Protein AF-A0A2G6KK73-F1 (afdb_monomer_lite)

pLDDT: mean 78.68, std 13.67, range [43.66, 94.81]

Secondary structure (DSSP, 8-state):
--HHHHHHHHHHHHHHHHHHHHHHHHHHHHHHHHHHHHHHHHH--SHHHHHHHHHHHHHHHHHHHHHHHHHHHHHHHHHHHSTT-HHHHHHHHHHHHHHHHHHHHHHHHHHHHHHHHHHHHH-

Radius of gyration: 19.81 Å; chains: 1; bounding box: 43×15×69 Å

Foldseek 3Di:
DPVVVVVVVVVLVVLLVVLVVLLVVLVVVLVVLVVVLVVQCVPDPDDVVNLVSLVVSLVVLLVSLVVLQVQLVVLVVVCVVPPPRPSSVVSNCVSNVSSVVSVVVSVVSVVVSVVSVVVVVVD

Sequence (123 aa):
MPESNKNSVLHYPKQAGRSLRLAGLLFPVWGVSWMAAWGAIRHFTMDGPIVSILLVRNAFGFVLAVSPIVSGFRGLAELKKHPGYSTGFLRAILGISIGIGFAIAEIVTCFLIVSLMLQLSLL

Structure (mmCIF, N/CA/C/O backbone):
data_AF-A0A2G6KK73-F1
#
_entry.id   AF-A0A2G6KK73-F1
#
loop_
_atom_site.group_PDB
_atom_site.id
_atom_site.type_symbol
_atom_site.label_atom_id
_atom_site.label_alt_id
_atom_site.label_comp_id
_atom_site.label_asym_id
_atom_site.label_entity_id
_atom_site.label_seq_id
_atom_site.pdbx_PDB_ins_code
_atom_site.Cartn_x
_atom_site.Cartn_y
_atom_site.Cartn_z
_atom_site.occupancy
_atom_site.B_iso_or_equiv
_atom_site.auth_seq_id
_atom_site.auth_comp_id
_atom_site.auth_asym_id
_atom_site.auth_atom_id
_atom_site.pdbx_PDB_model_num
ATOM 1 N N . MET A 1 1 ? 17.995 4.184 -40.646 1.00 51.38 1 MET A N 1
ATOM 2 C CA . MET A 1 1 ? 17.592 3.932 -39.241 1.00 51.38 1 MET A CA 1
ATOM 3 C C . MET A 1 1 ? 16.954 2.554 -39.177 1.00 51.38 1 MET A C 1
ATOM 5 O O . MET A 1 1 ? 15.995 2.359 -39.914 1.00 51.38 1 MET A O 1
ATOM 9 N N . PRO A 1 2 ? 17.475 1.606 -38.379 1.00 43.66 2 PRO A N 1
ATOM 10 C CA . PRO A 1 2 ? 16.919 0.257 -38.319 1.00 43.66 2 PRO A CA 1
ATOM 11 C C . PRO A 1 2 ? 15.495 0.315 -37.747 1.00 43.66 2 PRO A C 1
ATOM 13 O O . PRO A 1 2 ? 15.267 0.968 -36.729 1.00 43.66 2 PRO A O 1
ATOM 16 N N . GLU A 1 3 ? 14.534 -0.336 -38.405 1.00 44.62 3 GLU A N 1
ATOM 17 C CA . GLU A 1 3 ? 13.096 -0.289 -38.075 1.00 44.62 3 GLU A CA 1
ATOM 18 C C . GLU A 1 3 ? 12.777 -0.696 -36.626 1.00 44.62 3 GLU A C 1
ATOM 20 O O . GLU A 1 3 ? 11.834 -0.182 -36.022 1.00 44.62 3 GLU A O 1
ATOM 25 N N . SER A 1 4 ? 13.641 -1.522 -36.028 1.00 47.69 4 SER A N 1
ATOM 26 C CA . SER A 1 4 ? 13.647 -1.871 -34.601 1.00 47.69 4 SER A CA 1
ATOM 27 C C . SER A 1 4 ? 13.610 -0.640 -33.674 1.00 47.69 4 SER A C 1
ATOM 29 O O . SER A 1 4 ? 12.856 -0.618 -32.700 1.00 47.69 4 SER A O 1
ATOM 31 N N . ASN A 1 5 ? 14.329 0.436 -34.019 1.00 47.59 5 ASN A N 1
ATOM 32 C CA . ASN A 1 5 ? 14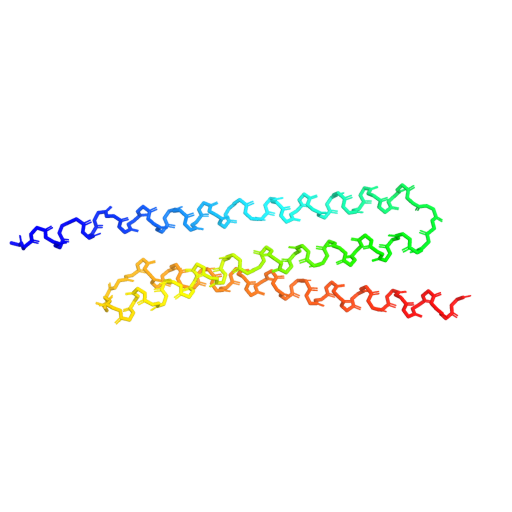.382 1.658 -33.210 1.00 47.59 5 ASN A CA 1
ATOM 33 C C . ASN A 1 5 ? 13.166 2.582 -33.389 1.00 47.59 5 ASN A C 1
ATOM 35 O O . ASN A 1 5 ? 12.907 3.413 -32.526 1.00 47.59 5 ASN A O 1
ATOM 39 N N . LYS A 1 6 ? 12.402 2.468 -34.483 1.00 44.47 6 LYS A N 1
ATOM 40 C CA . LYS A 1 6 ? 11.182 3.278 -34.674 1.00 44.47 6 LYS A CA 1
ATOM 41 C C . LYS A 1 6 ? 10.001 2.714 -33.886 1.00 44.47 6 LYS A C 1
ATOM 43 O O . LYS A 1 6 ? 9.250 3.472 -33.273 1.00 44.47 6 LYS A O 1
ATOM 48 N N . ASN A 1 7 ? 9.861 1.389 -33.864 1.00 48.25 7 ASN A N 1
ATOM 49 C CA . ASN A 1 7 ? 8.776 0.721 -33.142 1.00 48.25 7 ASN A CA 1
ATOM 50 C C . ASN A 1 7 ? 8.941 0.814 -31.627 1.00 48.25 7 ASN A C 1
ATOM 52 O O . ASN A 1 7 ? 7.954 0.970 -30.907 1.00 48.25 7 ASN A O 1
ATOM 56 N N . SER A 1 8 ? 10.186 0.775 -31.156 1.00 48.28 8 SER A N 1
ATOM 57 C CA . SER A 1 8 ? 10.519 0.959 -29.753 1.00 48.28 8 SER A CA 1
ATOM 58 C C . SER A 1 8 ? 10.065 2.363 -29.305 1.00 48.28 8 SER A C 1
ATOM 60 O O . SER A 1 8 ? 9.133 2.476 -28.508 1.00 48.28 8 SER A O 1
ATOM 62 N N . VAL A 1 9 ? 10.557 3.432 -29.941 1.00 47.88 9 VAL A N 1
ATOM 63 C CA . VAL A 1 9 ? 10.223 4.840 -29.629 1.00 47.88 9 VAL A CA 1
ATOM 64 C C . VAL A 1 9 ? 8.709 5.132 -29.582 1.00 47.88 9 VAL A C 1
ATOM 66 O O . VAL A 1 9 ? 8.271 5.913 -28.738 1.00 47.88 9 VAL A O 1
ATOM 69 N N . LEU A 1 10 ? 7.885 4.484 -30.417 1.00 50.75 10 LEU A N 1
ATOM 70 C CA . LEU A 1 10 ? 6.425 4.694 -30.468 1.00 50.75 10 LEU A CA 1
ATOM 71 C C . LEU A 1 10 ? 5.604 3.855 -29.463 1.00 50.75 10 LEU A C 1
ATOM 73 O O . LEU A 1 10 ? 4.491 4.249 -29.100 1.00 50.75 10 LEU A O 1
ATOM 77 N N . HIS A 1 11 ? 6.098 2.705 -28.994 1.00 52.84 11 HIS A N 1
ATOM 78 C CA . HIS A 1 11 ? 5.394 1.883 -27.992 1.00 52.84 11 HIS A CA 1
ATOM 79 C C . HIS A 1 11 ? 5.543 2.407 -26.562 1.00 52.84 11 HIS A C 1
ATOM 81 O O . HIS A 1 11 ? 4.666 2.227 -25.712 1.00 52.84 11 HIS A O 1
ATOM 87 N N . TYR A 1 12 ? 6.634 3.104 -26.308 1.00 55.66 12 TYR A N 1
ATOM 88 C CA . TYR A 1 12 ? 7.039 3.569 -24.996 1.00 55.66 12 TYR A CA 1
ATOM 89 C C . TYR A 1 12 ? 6.208 4.700 -24.358 1.00 55.66 12 TYR A C 1
ATOM 91 O O . TYR A 1 12 ? 5.863 4.571 -23.177 1.00 55.66 12 TYR A O 1
ATOM 99 N N . PRO A 1 13 ? 5.761 5.751 -25.076 1.00 58.75 13 PRO A N 1
ATOM 100 C CA . PRO A 1 13 ? 4.851 6.746 -24.499 1.00 58.75 13 PRO A CA 1
ATOM 101 C C . PRO A 1 13 ? 3.492 6.141 -24.104 1.00 58.75 13 PRO A C 1
ATOM 103 O O . PRO A 1 13 ? 2.886 6.562 -23.116 1.00 58.75 13 PRO A O 1
ATOM 106 N N . LYS A 1 14 ? 3.036 5.083 -24.795 1.00 64.44 14 LYS A N 1
ATOM 107 C CA . LYS A 1 14 ? 1.802 4.361 -24.430 1.00 64.44 14 LYS A CA 1
ATOM 108 C C . LYS A 1 14 ? 1.923 3.648 -23.077 1.00 64.44 14 LYS A C 1
ATOM 110 O O . LYS A 1 14 ? 0.932 3.553 -22.355 1.00 64.44 14 LYS A O 1
ATOM 115 N N . GLN A 1 15 ? 3.111 3.161 -22.709 1.00 63.03 15 GLN A N 1
ATOM 116 C CA . GLN A 1 15 ? 3.333 2.512 -21.412 1.00 63.03 15 GLN A CA 1
ATOM 117 C C . GLN A 1 15 ? 3.425 3.520 -20.260 1.00 63.03 15 GLN A C 1
ATOM 119 O O . GLN A 1 15 ? 2.826 3.285 -19.211 1.00 63.03 15 GLN A O 1
ATOM 124 N N . ALA A 1 16 ? 4.084 4.664 -20.466 1.00 60.62 16 ALA A N 1
ATOM 125 C CA . ALA A 1 16 ? 4.112 5.744 -19.477 1.00 60.62 16 ALA A CA 1
ATOM 126 C C . ALA A 1 16 ? 2.700 6.291 -19.192 1.00 60.62 16 ALA A C 1
ATOM 128 O O . ALA A 1 16 ? 2.304 6.410 -18.032 1.00 60.62 16 ALA A O 1
ATOM 129 N N . GLY A 1 17 ? 1.891 6.509 -20.239 1.00 68.81 17 GLY A N 1
ATOM 130 C CA . GLY A 1 17 ? 0.488 6.914 -20.096 1.00 68.81 17 GLY A CA 1
ATOM 131 C C . GLY A 1 17 ? -0.379 5.883 -19.360 1.00 68.81 17 GLY A C 1
ATOM 132 O O . GLY A 1 17 ? -1.272 6.258 -18.602 1.00 68.81 17 GLY A O 1
ATOM 133 N N . ARG A 1 18 ? -0.094 4.581 -19.513 1.00 72.38 18 ARG A N 1
ATOM 134 C CA . ARG A 1 18 ? -0.764 3.520 -18.738 1.00 72.38 18 ARG A CA 1
ATOM 135 C C . ARG A 1 18 ? -0.406 3.572 -17.256 1.00 72.38 18 ARG A C 1
ATOM 137 O O . ARG A 1 18 ? -1.313 3.458 -16.442 1.00 72.38 18 ARG A O 1
ATOM 144 N N . SER A 1 19 ? 0.863 3.770 -16.899 1.00 65.88 19 SER A N 1
ATOM 145 C CA . SER A 1 19 ? 1.271 3.904 -15.492 1.00 65.88 19 SER A CA 1
ATOM 146 C C . SER A 1 19 ? 0.672 5.148 -14.830 1.00 65.88 19 SER A C 1
ATOM 148 O O . SER A 1 19 ? 0.222 5.062 -13.691 1.00 65.88 19 SER A O 1
ATOM 150 N N . LEU A 1 20 ? 0.582 6.268 -15.555 1.00 69.75 20 LEU A N 1
ATOM 151 C CA . LEU A 1 20 ? -0.084 7.487 -15.080 1.00 69.75 20 LEU A CA 1
ATOM 152 C C . LEU A 1 20 ? -1.598 7.300 -14.905 1.00 69.75 20 LEU A C 1
ATOM 154 O O . LEU A 1 20 ? -2.145 7.693 -13.879 1.00 69.75 20 LEU A O 1
ATOM 158 N N . ARG A 1 21 ? -2.276 6.635 -15.851 1.00 79.94 21 ARG A N 1
ATOM 159 C CA . ARG A 1 21 ? -3.691 6.252 -15.680 1.00 79.94 21 ARG A CA 1
ATOM 160 C C . ARG A 1 21 ? -3.895 5.325 -14.490 1.00 79.94 21 ARG A C 1
ATOM 162 O O . ARG A 1 21 ? -4.858 5.500 -13.758 1.00 79.94 21 ARG A O 1
ATOM 169 N N . LEU A 1 22 ? -3.001 4.356 -14.299 1.00 74.25 22 LEU A N 1
ATOM 170 C CA . LEU A 1 22 ? -3.074 3.432 -13.173 1.00 74.25 22 LEU A CA 1
ATOM 171 C C . LEU A 1 22 ? -2.959 4.193 -11.847 1.00 74.25 22 LEU A C 1
ATOM 173 O O . LEU A 1 22 ? -3.800 4.015 -10.978 1.00 74.25 22 LEU A O 1
ATOM 177 N N . ALA A 1 23 ? -1.983 5.096 -11.727 1.00 69.44 23 ALA A N 1
ATOM 178 C CA . ALA A 1 23 ? -1.840 5.969 -10.563 1.00 69.44 23 ALA A CA 1
ATOM 179 C C . ALA A 1 23 ? -3.098 6.820 -10.313 1.00 69.44 23 ALA A C 1
ATOM 181 O O . ALA A 1 23 ? -3.584 6.882 -9.186 1.00 69.44 23 ALA A O 1
ATOM 182 N N . GLY A 1 24 ? -3.668 7.404 -11.373 1.00 77.56 24 GLY A N 1
ATOM 183 C CA . GLY A 1 24 ? -4.912 8.173 -11.298 1.00 77.56 24 GLY A CA 1
ATOM 184 C C . GLY A 1 24 ? -6.140 7.351 -10.893 1.00 77.56 24 GLY A C 1
ATOM 185 O O . GLY A 1 24 ? -7.065 7.911 -10.320 1.00 77.56 24 GLY A O 1
ATOM 186 N N . LEU A 1 25 ? -6.155 6.038 -11.144 1.00 84.94 25 LEU A N 1
ATOM 187 C CA . LEU A 1 25 ? -7.223 5.130 -10.705 1.00 84.94 25 LEU A CA 1
ATOM 188 C C . LEU A 1 25 ? -7.015 4.616 -9.276 1.00 84.94 25 LEU A C 1
ATOM 190 O O . LEU A 1 25 ? -7.986 4.417 -8.550 1.00 84.94 25 LEU A O 1
ATOM 194 N N . LEU A 1 26 ? -5.765 4.416 -8.854 1.00 84.62 26 LEU A N 1
ATOM 195 C CA . LEU A 1 26 ? -5.443 3.892 -7.525 1.00 84.62 26 LEU A CA 1
ATOM 196 C C . LEU A 1 26 ? -5.850 4.856 -6.406 1.00 84.62 26 LEU A C 1
ATOM 198 O O . LEU A 1 26 ? -6.328 4.406 -5.369 1.00 84.62 26 LEU A O 1
ATOM 202 N N . PHE A 1 27 ? -5.713 6.168 -6.618 1.00 84.00 27 PHE A N 1
ATOM 203 C CA . PHE A 1 27 ? -6.057 7.163 -5.600 1.00 84.00 27 PHE A CA 1
ATOM 204 C C . PHE A 1 27 ? -7.568 7.210 -5.271 1.00 84.00 27 PHE A C 1
ATOM 206 O O . PHE A 1 27 ? -7.914 7.104 -4.093 1.00 84.00 27 PHE A O 1
ATOM 213 N N . PRO A 1 28 ? -8.493 7.260 -6.254 1.00 88.19 28 PRO A N 1
ATOM 214 C CA . PRO A 1 28 ? -9.925 7.101 -6.000 1.00 88.19 28 PRO A CA 1
ATOM 215 C C . PRO A 1 28 ? -10.285 5.774 -5.330 1.00 88.19 28 PRO A C 1
ATOM 217 O O . PRO A 1 28 ? -11.086 5.767 -4.402 1.00 88.19 28 PRO A O 1
ATOM 220 N N . VAL A 1 29 ? -9.688 4.654 -5.761 1.00 90.12 29 VAL A N 1
ATOM 221 C CA . VAL A 1 29 ? -9.962 3.332 -5.166 1.00 90.12 29 VAL A CA 1
ATOM 222 C C . VAL A 1 29 ? -9.542 3.302 -3.694 1.00 90.12 29 VAL A C 1
ATOM 224 O O . VAL A 1 29 ? -10.301 2.846 -2.838 1.00 90.12 29 VAL A O 1
ATOM 227 N N . TRP A 1 30 ? -8.366 3.850 -3.384 1.00 89.44 30 TRP A N 1
ATOM 228 C CA . TRP A 1 30 ? -7.894 4.026 -2.014 1.00 89.44 30 TRP A CA 1
ATOM 229 C C . TRP A 1 30 ? -8.850 4.901 -1.187 1.00 89.44 30 TRP A C 1
ATOM 231 O O . TRP A 1 30 ? -9.239 4.503 -0.089 1.00 89.44 30 TRP A O 1
ATOM 241 N N . GLY A 1 31 ? -9.306 6.036 -1.727 1.00 87.88 31 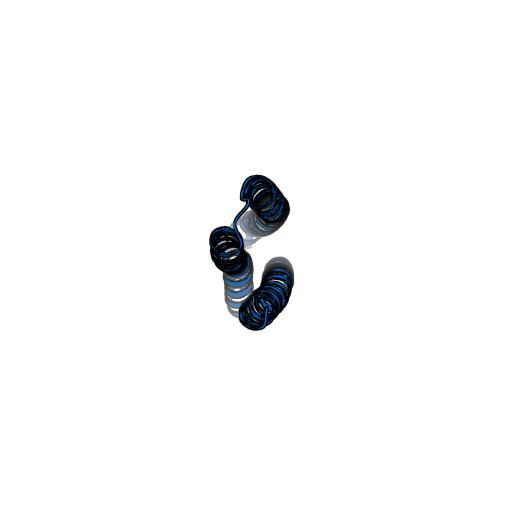GLY A N 1
ATOM 242 C CA . GLY A 1 31 ? -10.265 6.921 -1.056 1.00 87.88 31 GLY A CA 1
ATOM 243 C C . GLY A 1 31 ? -11.629 6.268 -0.800 1.00 87.88 31 GLY A C 1
ATOM 244 O O . GLY A 1 31 ? -12.153 6.345 0.311 1.00 87.88 31 GLY A O 1
ATOM 245 N N . VAL A 1 32 ? -12.185 5.553 -1.782 1.00 92.00 32 VAL A N 1
ATOM 246 C CA . VAL A 1 32 ? -13.462 4.833 -1.626 1.00 92.00 32 VAL A CA 1
ATOM 247 C C . VAL A 1 32 ? -13.347 3.738 -0.565 1.00 92.00 32 VAL A C 1
ATOM 249 O O . VAL A 1 32 ? -14.272 3.569 0.227 1.00 92.00 32 VAL A O 1
ATOM 252 N N . SER A 1 33 ? -12.205 3.044 -0.479 1.00 91.19 33 SER A N 1
ATOM 253 C CA . SER A 1 33 ? -11.971 2.056 0.586 1.00 91.19 33 SER A CA 1
ATOM 254 C C . SER A 1 33 ? -12.067 2.668 1.990 1.00 91.19 33 SER A C 1
ATOM 256 O O . SER A 1 33 ? -12.615 2.045 2.898 1.00 91.19 33 SER A O 1
ATOM 258 N N . TRP A 1 34 ? -11.598 3.909 2.160 1.00 89.06 34 TRP A N 1
ATOM 259 C CA . TRP A 1 34 ? -11.698 4.646 3.419 1.00 89.06 34 TRP A CA 1
ATOM 260 C C . TRP A 1 34 ? -13.134 5.053 3.725 1.00 89.06 34 TRP A C 1
ATOM 262 O O . TRP A 1 34 ? -13.591 4.879 4.852 1.00 89.06 34 TRP A O 1
ATOM 272 N N . MET A 1 35 ? -13.865 5.548 2.724 1.00 88.88 35 MET A N 1
ATOM 273 C CA . MET A 1 35 ? -15.281 5.889 2.882 1.00 88.88 35 MET A CA 1
ATOM 274 C C . MET A 1 35 ? -16.117 4.662 3.262 1.00 88.88 35 MET A C 1
ATOM 276 O O . MET A 1 35 ? -16.965 4.755 4.145 1.00 88.88 35 MET A O 1
ATOM 280 N N . ALA A 1 36 ? -15.850 3.510 2.641 1.00 86.94 36 ALA A N 1
ATOM 281 C CA . ALA A 1 36 ? -16.515 2.252 2.960 1.00 86.94 36 ALA A CA 1
ATOM 282 C C . ALA A 1 36 ? -16.190 1.778 4.385 1.00 86.94 36 ALA A C 1
ATOM 284 O O . ALA A 1 36 ? -17.104 1.419 5.125 1.00 86.94 36 ALA A O 1
ATOM 285 N N . ALA A 1 37 ? -14.918 1.834 4.798 1.00 87.00 37 ALA A N 1
ATOM 286 C CA . ALA A 1 37 ? -14.519 1.495 6.163 1.00 87.00 37 ALA A CA 1
ATOM 287 C C . ALA A 1 37 ? -15.176 2.424 7.193 1.00 87.00 37 ALA A C 1
ATOM 289 O O . ALA A 1 37 ? -15.719 1.950 8.184 1.00 87.00 37 ALA A O 1
ATOM 290 N N . TRP A 1 38 ? -15.204 3.732 6.934 1.00 85.56 38 TRP A N 1
ATOM 291 C CA . TRP A 1 38 ? -15.864 4.702 7.807 1.00 85.56 38 TRP A CA 1
ATOM 292 C C . TRP A 1 38 ? -17.378 4.484 7.895 1.00 85.56 38 TRP A C 1
ATOM 294 O O . TRP A 1 38 ? -17.948 4.511 8.986 1.00 85.56 38 TRP A O 1
ATOM 304 N N . GLY A 1 39 ? -18.031 4.232 6.757 1.00 85.00 39 GLY A N 1
ATOM 305 C CA . GLY A 1 39 ? -19.450 3.887 6.706 1.00 85.00 39 GLY A CA 1
ATOM 306 C C . GLY A 1 39 ? -19.751 2.627 7.513 1.00 85.00 39 GLY A C 1
ATOM 307 O O . GLY A 1 39 ? -20.673 2.630 8.321 1.00 85.00 39 GLY A O 1
ATOM 308 N N . ALA A 1 40 ? -18.926 1.587 7.363 1.00 83.88 40 ALA A N 1
ATOM 309 C CA . ALA A 1 40 ? -19.052 0.358 8.133 1.00 83.88 40 ALA A CA 1
ATOM 310 C C . ALA A 1 40 ? -18.909 0.628 9.638 1.00 83.88 40 ALA A C 1
ATOM 312 O O . ALA A 1 40 ? -19.801 0.269 10.397 1.00 83.88 40 ALA A O 1
ATOM 313 N N . ILE A 1 41 ? -17.861 1.342 10.062 1.00 84.75 41 ILE A N 1
ATOM 314 C CA . ILE A 1 41 ? -17.622 1.690 11.473 1.00 84.75 41 ILE A CA 1
ATOM 315 C C . ILE A 1 41 ? -18.818 2.423 12.084 1.00 84.75 41 ILE A C 1
ATOM 317 O O . ILE A 1 41 ? -19.234 2.079 13.183 1.00 84.75 41 ILE A O 1
ATOM 321 N N . ARG A 1 42 ? -19.425 3.377 11.366 1.00 82.38 42 ARG A N 1
ATOM 322 C CA . ARG A 1 42 ? -20.618 4.094 11.854 1.00 82.38 42 ARG A CA 1
ATOM 323 C C . ARG A 1 42 ? -21.832 3.198 12.099 1.00 82.38 42 ARG A C 1
ATOM 325 O O . ARG A 1 42 ? -22.703 3.583 12.872 1.00 82.38 42 ARG A O 1
ATOM 332 N N . HIS A 1 43 ? -21.918 2.053 11.429 1.00 81.69 43 HIS A N 1
ATOM 333 C CA . HIS A 1 43 ? -23.015 1.104 11.600 1.00 81.69 43 HIS A CA 1
ATOM 334 C C . HIS A 1 43 ? -22.763 0.071 12.703 1.00 81.69 43 HIS A C 1
ATOM 336 O O . HIS A 1 43 ? -23.714 -0.581 13.133 1.00 81.69 43 HIS A O 1
ATOM 342 N N . PHE A 1 44 ? -21.527 -0.080 13.184 1.00 73.62 44 PHE A N 1
ATOM 343 C CA . PHE A 1 44 ? -21.212 -1.004 14.271 1.00 73.62 44 PHE A CA 1
ATOM 344 C C . PHE A 1 44 ? -21.226 -0.283 15.623 1.00 73.62 44 PHE A C 1
ATOM 346 O O . PHE A 1 44 ? -20.563 0.729 15.813 1.00 73.62 44 PHE A O 1
ATOM 353 N N . THR A 1 45 ? -21.979 -0.832 16.578 1.00 60.91 45 THR A N 1
ATOM 354 C CA . THR A 1 45 ? -22.074 -0.341 17.967 1.00 60.91 45 THR A CA 1
ATOM 355 C C . THR A 1 45 ? -21.103 -1.034 18.926 1.00 60.91 45 THR A C 1
ATOM 357 O O . THR A 1 45 ? -21.109 -0.736 20.115 1.00 60.91 45 THR A O 1
ATOM 360 N N . MET A 1 46 ? -20.294 -1.976 18.432 1.00 63.34 46 MET A N 1
ATOM 361 C CA . MET A 1 46 ? -19.332 -2.752 19.219 1.00 63.34 46 MET A CA 1
ATOM 362 C C . MET A 1 46 ? -17.908 -2.507 18.712 1.00 63.34 46 MET A C 1
ATOM 364 O O . MET A 1 46 ? -17.688 -2.439 17.501 1.00 63.34 46 MET A O 1
ATOM 368 N N . ASP A 1 47 ? -16.938 -2.460 19.625 1.00 63.59 47 ASP A N 1
ATOM 369 C CA . ASP A 1 47 ? -15.543 -2.116 19.313 1.00 63.59 47 ASP A CA 1
ATOM 370 C C . ASP A 1 47 ? -14.767 -3.227 18.576 1.00 63.59 47 ASP A C 1
ATOM 372 O O . ASP A 1 47 ? -13.911 -2.953 17.732 1.00 63.59 47 ASP A O 1
ATOM 376 N N . GLY A 1 48 ? -15.092 -4.502 18.820 1.00 66.56 48 GLY A N 1
ATOM 377 C CA . GLY A 1 48 ? -14.438 -5.649 18.162 1.00 66.56 48 GLY A CA 1
ATOM 378 C C . GLY A 1 48 ? -14.541 -5.648 16.620 1.00 66.56 48 GLY A C 1
ATOM 379 O O . GLY A 1 48 ? -13.527 -5.815 15.930 1.00 66.56 48 GLY A O 1
ATOM 380 N N . PRO A 1 49 ? -15.737 -5.421 16.043 1.00 77.81 49 PRO A N 1
ATOM 381 C CA . PRO A 1 49 ? -15.916 -5.238 14.602 1.00 77.81 49 PRO A CA 1
ATOM 382 C C . PRO A 1 49 ? -15.105 -4.076 14.012 1.00 77.81 49 PRO A C 1
ATOM 384 O O . PRO A 1 49 ? -14.583 -4.207 12.904 1.00 77.81 49 PRO A O 1
ATOM 387 N N . ILE A 1 50 ? -14.946 -2.966 14.746 1.00 83.56 50 ILE A N 1
ATOM 388 C CA . ILE A 1 50 ? -14.247 -1.757 14.274 1.00 83.56 50 ILE A CA 1
ATOM 389 C C . ILE A 1 50 ? -12.777 -2.061 13.977 1.00 83.56 50 ILE A C 1
ATOM 391 O O . ILE A 1 50 ? -12.288 -1.758 12.886 1.00 83.56 50 ILE A O 1
ATOM 395 N N . VAL A 1 51 ? -12.082 -2.722 14.907 1.00 85.62 51 VAL A N 1
ATOM 396 C CA . VAL A 1 51 ? -10.668 -3.095 14.737 1.00 85.62 51 VAL A CA 1
ATOM 397 C C . VAL A 1 51 ? -10.491 -4.023 13.535 1.00 85.62 51 VAL A C 1
ATOM 399 O O . VAL A 1 51 ? -9.594 -3.823 12.716 1.00 85.62 51 VAL A O 1
ATOM 402 N N . SER A 1 52 ? -11.381 -5.006 13.385 1.00 87.12 52 SER A N 1
ATOM 403 C CA . SER A 1 52 ? -11.321 -5.983 12.294 1.00 87.12 52 SER A CA 1
ATOM 404 C C . SER A 1 52 ? -11.491 -5.321 10.921 1.00 87.12 52 SER A C 1
ATOM 406 O O . SER A 1 52 ? -10.737 -5.611 9.992 1.00 87.12 52 SER A O 1
ATOM 408 N N . ILE A 1 53 ? -12.431 -4.378 10.797 1.00 89.50 53 ILE A N 1
ATOM 409 C CA . ILE A 1 53 ? -12.661 -3.600 9.568 1.00 89.50 53 ILE A CA 1
ATOM 410 C C . ILE A 1 53 ? -11.429 -2.768 9.214 1.00 89.50 53 ILE A C 1
ATOM 412 O O . ILE A 1 53 ? -10.994 -2.760 8.060 1.00 89.50 53 ILE A O 1
ATOM 416 N N . LEU A 1 54 ? -10.842 -2.094 10.206 1.00 90.06 54 LEU A N 1
ATOM 417 C CA . LEU A 1 54 ? -9.651 -1.280 9.999 1.00 90.06 54 LEU A CA 1
ATOM 418 C C . LEU A 1 54 ? -8.440 -2.132 9.591 1.00 90.06 54 LEU A C 1
ATOM 420 O O . LEU A 1 54 ? -7.712 -1.734 8.682 1.00 90.06 54 LEU A O 1
ATOM 424 N N . LEU A 1 55 ? -8.251 -3.319 10.183 1.00 90.44 55 LEU A N 1
ATOM 425 C CA . LEU A 1 55 ? -7.179 -4.252 9.810 1.00 90.44 55 LEU A CA 1
ATOM 426 C C . LEU A 1 55 ? -7.321 -4.755 8.369 1.00 90.44 55 LEU A C 1
ATOM 428 O O . LEU A 1 55 ? -6.352 -4.724 7.610 1.00 90.44 55 LEU A O 1
ATOM 432 N N . VAL A 1 56 ? -8.526 -5.173 7.967 1.00 91.75 56 VAL A N 1
ATOM 433 C CA . VAL A 1 56 ? -8.798 -5.618 6.590 1.00 91.75 56 VAL A CA 1
ATOM 434 C C . VAL A 1 56 ? -8.551 -4.482 5.597 1.00 91.75 56 VAL A C 1
ATOM 436 O O . VAL A 1 56 ? -7.919 -4.686 4.558 1.00 91.75 56 VAL A O 1
ATOM 439 N N . ARG A 1 57 ? -8.994 -3.264 5.925 1.00 92.94 57 ARG A N 1
ATOM 440 C CA . ARG A 1 57 ? -8.786 -2.091 5.073 1.00 92.94 57 ARG A CA 1
ATOM 441 C C . ARG A 1 57 ? -7.307 -1.711 4.966 1.00 92.94 57 ARG A C 1
ATOM 443 O O . ARG A 1 57 ? -6.848 -1.389 3.874 1.00 92.94 57 ARG A O 1
ATOM 450 N N . ASN A 1 58 ? -6.558 -1.791 6.062 1.00 91.88 58 ASN A N 1
ATOM 451 C CA . ASN A 1 58 ? -5.115 -1.551 6.080 1.00 91.88 58 ASN A CA 1
ATOM 452 C C . ASN A 1 58 ? -4.363 -2.575 5.206 1.00 91.88 58 ASN A C 1
ATOM 454 O O . ASN A 1 58 ? -3.548 -2.210 4.359 1.00 91.88 58 ASN A O 1
ATOM 458 N N . ALA A 1 59 ? -4.706 -3.864 5.323 1.00 92.81 59 ALA A N 1
ATOM 459 C CA . ALA A 1 59 ? -4.155 -4.914 4.465 1.00 92.81 59 ALA A CA 1
ATOM 460 C C . ALA A 1 59 ? -4.447 -4.652 2.975 1.00 92.81 59 ALA A C 1
ATOM 462 O O . ALA A 1 59 ? -3.557 -4.775 2.132 1.00 92.81 59 ALA A O 1
ATOM 463 N N . PHE A 1 60 ? -5.669 -4.223 2.646 1.00 92.56 60 PHE A N 1
ATOM 464 C CA . PHE A 1 60 ? -6.026 -3.814 1.287 1.00 92.56 60 PHE A CA 1
ATOM 465 C C . PHE A 1 60 ? -5.195 -2.618 0.797 1.00 92.56 60 PHE A C 1
ATOM 467 O O . PHE A 1 60 ? -4.713 -2.625 -0.337 1.00 92.56 60 PHE A O 1
ATOM 474 N N . GLY A 1 61 ? -4.964 -1.618 1.650 1.00 89.56 61 GLY A N 1
ATOM 475 C CA . GLY A 1 61 ? -4.099 -0.481 1.343 1.00 89.56 61 GLY A CA 1
ATOM 476 C C . GLY A 1 61 ? -2.667 -0.900 0.988 1.00 89.56 61 GLY A C 1
ATOM 477 O O . GLY A 1 61 ? -2.113 -0.417 -0.003 1.00 89.56 61 GLY A O 1
ATOM 478 N N . PHE A 1 62 ? -2.086 -1.860 1.717 1.00 91.19 62 PHE A N 1
ATOM 479 C CA . PHE A 1 62 ? -0.769 -2.413 1.377 1.00 91.19 62 PHE A CA 1
ATOM 480 C C . PHE A 1 62 ? -0.768 -3.115 0.018 1.00 91.19 62 PHE A C 1
ATOM 482 O O . PHE A 1 62 ? 0.159 -2.927 -0.771 1.00 91.19 62 PHE A O 1
ATOM 489 N N . VAL A 1 63 ? -1.818 -3.875 -0.305 1.00 91.38 63 VAL A N 1
ATOM 490 C CA . VAL A 1 63 ? -1.958 -4.507 -1.628 1.00 91.38 63 VAL A CA 1
ATOM 491 C C . VAL A 1 63 ? -2.018 -3.452 -2.739 1.00 91.38 63 VAL A C 1
ATOM 493 O O . VAL A 1 63 ? -1.362 -3.609 -3.773 1.00 91.38 63 VAL A O 1
ATOM 496 N N . LEU A 1 64 ? -2.732 -2.342 -2.521 1.00 89.25 64 LEU A N 1
ATOM 497 C CA . LEU A 1 64 ? -2.753 -1.221 -3.465 1.00 89.25 64 LEU A CA 1
ATOM 498 C C . LEU A 1 64 ? -1.371 -0.580 -3.642 1.00 89.25 64 LEU A C 1
ATOM 500 O O . LEU A 1 64 ? -1.026 -0.213 -4.766 1.00 89.25 64 LEU A O 1
ATOM 504 N N . ALA A 1 65 ? -0.568 -0.490 -2.579 1.00 88.69 65 ALA A N 1
ATOM 505 C CA . ALA A 1 65 ? 0.788 0.054 -2.625 1.00 88.69 65 ALA A CA 1
ATOM 506 C C . ALA A 1 65 ? 1.758 -0.808 -3.458 1.00 88.69 65 ALA A C 1
ATOM 508 O O . ALA A 1 65 ? 2.649 -0.272 -4.117 1.00 88.69 65 ALA A O 1
ATOM 509 N N . VAL A 1 66 ? 1.572 -2.134 -3.501 1.00 89.56 66 VAL A N 1
ATOM 510 C CA . VAL A 1 6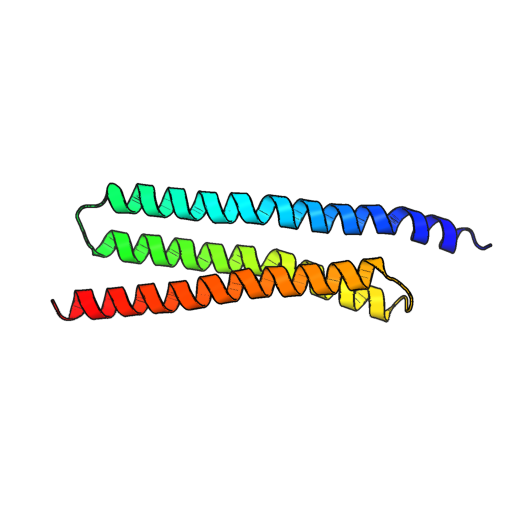6 ? 2.446 -3.052 -4.261 1.00 89.56 66 VAL A CA 1
ATOM 511 C C . VAL A 1 66 ? 2.380 -2.795 -5.771 1.00 89.56 66 VAL A C 1
ATOM 513 O O . VAL A 1 66 ? 3.404 -2.835 -6.455 1.00 89.56 66 VAL A O 1
ATOM 516 N N . SER A 1 67 ? 1.196 -2.498 -6.312 1.00 85.62 67 SER A N 1
ATOM 517 C CA . SER A 1 67 ? 0.987 -2.293 -7.755 1.00 85.62 67 SER A CA 1
ATOM 518 C C . SER A 1 67 ? 1.896 -1.209 -8.386 1.00 85.62 67 SER A C 1
ATOM 520 O O . SER A 1 67 ? 2.632 -1.515 -9.338 1.00 85.62 67 SER A O 1
ATOM 522 N N . PRO A 1 68 ? 1.933 0.039 -7.875 1.00 85.19 68 PRO A N 1
ATOM 523 C CA . PRO A 1 68 ? 2.816 1.083 -8.391 1.00 85.19 68 PRO A CA 1
ATOM 524 C C . PRO A 1 68 ? 4.302 0.789 -8.116 1.00 85.19 68 PRO A C 1
ATOM 526 O O . PRO A 1 68 ? 5.123 1.067 -8.993 1.00 85.19 68 PRO A O 1
ATOM 529 N N . ILE A 1 69 ? 4.651 0.126 -7.001 1.00 86.31 69 ILE A N 1
ATOM 530 C CA . ILE A 1 69 ? 6.030 -0.315 -6.709 1.00 86.31 69 ILE A CA 1
ATOM 531 C C . ILE A 1 69 ? 6.526 -1.288 -7.785 1.00 86.31 69 ILE A C 1
ATOM 533 O O . ILE A 1 69 ? 7.588 -1.083 -8.375 1.00 86.31 69 ILE A O 1
ATOM 537 N N . VAL A 1 70 ? 5.737 -2.316 -8.111 1.00 86.38 70 VAL A N 1
ATOM 538 C CA . VAL A 1 70 ? 6.073 -3.291 -9.162 1.00 86.38 70 VAL A CA 1
ATOM 539 C C . VAL A 1 70 ? 6.186 -2.606 -10.524 1.00 86.38 70 VAL A C 1
ATOM 541 O O . VAL A 1 70 ? 7.107 -2.897 -11.291 1.00 86.38 70 VAL A O 1
ATOM 544 N N . SER A 1 71 ? 5.287 -1.666 -10.838 1.00 82.31 71 SER A N 1
ATOM 545 C CA . SER A 1 71 ? 5.396 -0.866 -12.064 1.00 82.31 71 SER A CA 1
ATOM 546 C C . SER A 1 71 ? 6.686 -0.037 -12.096 1.00 82.31 71 SER A C 1
ATOM 548 O O . SER A 1 71 ? 7.296 0.089 -13.159 1.00 82.31 71 SER A O 1
ATOM 550 N N . GLY A 1 72 ? 7.112 0.508 -10.957 1.00 83.88 72 GLY A N 1
ATOM 551 C CA . GLY A 1 72 ? 8.341 1.281 -10.835 1.00 83.88 72 GLY A CA 1
ATOM 552 C C . GLY A 1 72 ? 9.603 0.429 -11.014 1.00 83.88 72 GLY A C 1
ATOM 553 O O . GLY A 1 72 ? 10.483 0.788 -11.797 1.00 83.88 72 GLY A O 1
ATOM 554 N N . PHE A 1 73 ? 9.651 -0.761 -10.404 1.00 85.31 73 PHE A N 1
ATOM 555 C CA . PHE A 1 73 ? 10.743 -1.721 -10.616 1.00 85.31 73 PHE A CA 1
ATOM 556 C C . PHE A 1 73 ? 10.844 -2.198 -12.068 1.00 85.31 73 PHE A C 1
ATOM 558 O O . PHE A 1 73 ? 11.948 -2.346 -12.592 1.00 85.31 73 PHE A O 1
ATOM 565 N N . ARG A 1 74 ? 9.710 -2.382 -12.758 1.00 82.00 74 ARG A N 1
ATOM 566 C CA . ARG A 1 74 ? 9.715 -2.662 -14.204 1.00 82.00 74 ARG A CA 1
ATOM 567 C C . ARG A 1 74 ? 10.328 -1.503 -14.999 1.00 82.00 74 ARG A C 1
ATOM 569 O O . ARG A 1 74 ? 11.126 -1.757 -15.895 1.00 82.00 74 ARG A O 1
ATOM 576 N N . GLY A 1 75 ? 10.036 -0.254 -14.624 1.00 77.75 75 GLY A N 1
ATOM 577 C CA . GLY A 1 75 ? 10.669 0.936 -15.208 1.00 77.75 75 GLY A CA 1
ATOM 578 C C . GLY A 1 75 ? 12.191 0.981 -15.006 1.00 77.75 75 GLY A C 1
ATOM 579 O O . GLY A 1 75 ? 12.925 1.260 -15.952 1.00 77.75 75 GLY A O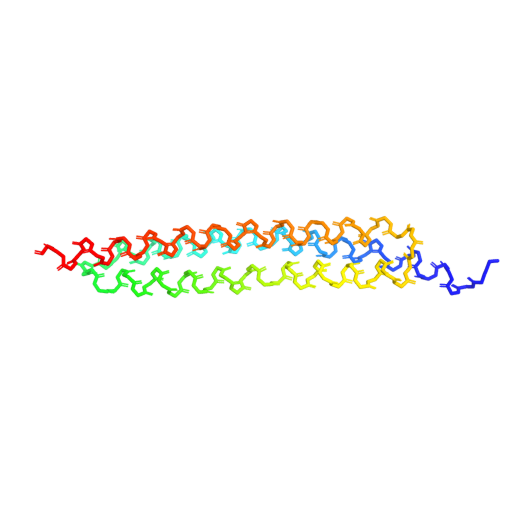 1
ATOM 580 N N . LEU A 1 76 ? 12.683 0.625 -13.812 1.00 81.31 76 LEU A N 1
ATOM 581 C CA . LEU A 1 76 ? 14.125 0.503 -13.529 1.00 81.31 76 LEU A CA 1
ATOM 582 C C . LEU A 1 76 ? 14.795 -0.594 -14.367 1.00 81.31 76 LEU A C 1
ATOM 584 O O . LEU A 1 76 ? 15.890 -0.402 -14.896 1.00 81.31 76 LEU A O 1
ATOM 588 N N . ALA A 1 77 ? 14.140 -1.748 -14.505 1.00 81.56 77 ALA A N 1
ATOM 589 C CA . ALA A 1 77 ? 14.656 -2.848 -15.315 1.00 81.56 77 ALA A CA 1
ATOM 590 C C . ALA A 1 77 ? 14.736 -2.477 -16.808 1.00 81.56 77 ALA A C 1
ATOM 592 O O . ALA A 1 77 ? 15.690 -2.858 -17.485 1.00 81.56 77 ALA A O 1
ATOM 593 N N . GLU A 1 78 ? 13.763 -1.715 -17.315 1.00 75.06 78 GLU A N 1
ATOM 594 C CA . GLU A 1 78 ? 13.756 -1.182 -18.684 1.00 75.06 78 GLU A CA 1
ATOM 595 C C . GLU A 1 78 ? 14.877 -0.150 -18.897 1.00 75.06 78 GLU A C 1
ATOM 597 O O . GLU A 1 78 ? 15.596 -0.230 -19.892 1.00 75.06 78 GLU A O 1
ATOM 602 N N . LEU A 1 79 ? 15.101 0.753 -17.936 1.00 74.56 79 LEU A N 1
ATOM 603 C CA . LEU A 1 79 ? 16.214 1.711 -17.959 1.00 74.56 79 LEU A CA 1
ATOM 604 C C . LEU A 1 79 ? 17.585 1.041 -18.038 1.00 74.56 79 LEU A C 1
ATOM 606 O O . LEU A 1 79 ? 18.451 1.492 -18.784 1.00 74.56 79 LEU A O 1
ATOM 610 N N . LYS A 1 80 ? 17.781 -0.047 -17.284 1.00 78.62 80 LYS A N 1
ATOM 611 C CA . LYS A 1 80 ? 19.040 -0.803 -17.298 1.00 78.62 80 LYS A CA 1
ATOM 612 C C . LYS A 1 80 ? 19.328 -1.413 -18.675 1.00 78.62 80 LYS A C 1
ATOM 614 O O . LYS A 1 80 ? 20.489 -1.557 -19.042 1.00 78.62 80 LYS A O 1
ATOM 619 N N . LYS A 1 81 ? 18.284 -1.776 -19.429 1.00 77.38 81 LYS A N 1
ATOM 620 C CA . LYS A 1 81 ? 18.399 -2.339 -20.785 1.00 77.38 81 LYS A CA 1
ATOM 621 C C . LYS A 1 81 ? 18.558 -1.264 -21.864 1.00 77.38 81 LYS A C 1
ATOM 623 O O . LYS A 1 81 ? 19.204 -1.523 -22.874 1.00 77.38 81 LYS A O 1
ATOM 628 N N . HIS A 1 82 ? 17.991 -0.077 -21.651 1.00 71.38 82 HIS A N 1
ATOM 629 C CA . HIS A 1 82 ? 18.006 1.028 -22.611 1.00 71.38 82 HIS A CA 1
ATOM 630 C C . HIS A 1 82 ? 18.405 2.351 -21.924 1.00 71.38 82 HIS A C 1
ATOM 632 O O . HIS A 1 82 ? 17.534 3.150 -21.560 1.00 71.38 82 HIS A O 1
ATOM 638 N N . PRO A 1 83 ? 19.715 2.607 -21.728 1.00 59.69 83 PRO A N 1
ATOM 639 C CA . PRO A 1 83 ? 20.195 3.857 -21.139 1.00 59.69 83 PRO A CA 1
ATOM 640 C C . PRO A 1 83 ? 19.854 5.049 -22.053 1.00 59.69 83 PRO A C 1
ATOM 642 O O . PRO A 1 83 ? 20.119 5.015 -23.250 1.00 59.69 83 PRO A O 1
ATOM 645 N N . GLY A 1 84 ? 19.223 6.089 -21.495 1.00 59.66 84 GLY A N 1
ATOM 646 C CA . GLY A 1 84 ? 18.673 7.241 -22.239 1.00 59.66 84 GLY A CA 1
ATOM 647 C C . GLY A 1 84 ? 17.138 7.286 -22.307 1.00 59.66 84 GLY A C 1
ATOM 648 O O . GLY A 1 84 ? 16.556 8.226 -22.846 1.00 59.66 84 GLY A O 1
ATOM 649 N N . TYR A 1 85 ? 16.463 6.292 -21.729 1.00 66.38 85 TYR A N 1
ATOM 650 C CA . TYR A 1 85 ? 15.010 6.160 -21.741 1.00 66.38 85 TYR A CA 1
ATOM 651 C C . TYR A 1 85 ? 14.316 7.031 -20.672 1.00 66.38 85 TYR A C 1
ATOM 653 O O . TYR A 1 85 ? 13.955 6.567 -19.589 1.00 66.38 85 TYR A O 1
ATOM 661 N N . SER A 1 86 ? 14.103 8.314 -20.980 1.00 64.38 86 SER A N 1
ATOM 662 C CA . SER A 1 86 ? 13.500 9.304 -20.065 1.00 64.38 86 SER A CA 1
ATOM 663 C C . SER A 1 86 ? 12.126 8.892 -19.506 1.00 64.38 86 SER A C 1
ATOM 665 O O . SER A 1 86 ? 11.820 9.159 -18.343 1.00 64.38 86 SER A O 1
ATOM 667 N N . THR A 1 87 ? 11.308 8.173 -20.279 1.00 65.06 87 THR A N 1
ATOM 668 C CA . THR A 1 87 ? 9.987 7.690 -19.841 1.00 65.06 87 THR A CA 1
ATOM 669 C C . THR A 1 87 ? 10.058 6.508 -18.874 1.00 65.06 87 THR A C 1
ATOM 671 O O . THR A 1 87 ? 9.196 6.393 -18.003 1.00 65.06 87 THR A O 1
ATOM 674 N N . GLY A 1 88 ? 11.078 5.648 -18.966 1.00 64.00 88 GLY A N 1
ATOM 675 C CA . GLY A 1 88 ? 11.308 4.577 -17.985 1.00 64.00 88 GLY A CA 1
ATOM 676 C C . GLY A 1 88 ? 11.791 5.118 -16.648 1.00 64.00 88 GLY A C 1
ATOM 677 O O . GLY A 1 88 ? 11.372 4.622 -15.606 1.00 64.00 88 GLY A O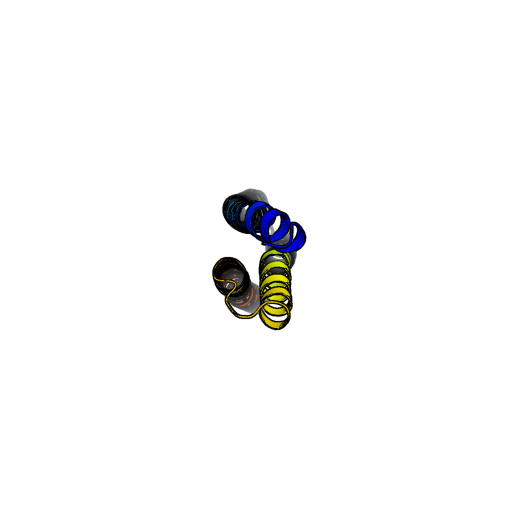 1
ATOM 678 N N . PHE A 1 89 ? 12.583 6.192 -16.680 1.00 71.00 89 PHE A N 1
ATOM 679 C CA . PHE A 1 89 ? 12.981 6.942 -15.488 1.00 71.00 89 PHE A CA 1
ATOM 680 C C . PHE A 1 89 ? 11.789 7.599 -14.803 1.00 71.00 89 PHE A C 1
ATOM 682 O O . PHE A 1 89 ? 11.582 7.402 -13.608 1.00 71.00 89 PHE A O 1
ATOM 689 N N . LEU A 1 90 ? 10.939 8.283 -15.571 1.00 71.44 90 LEU A N 1
ATOM 690 C CA . LEU A 1 90 ? 9.722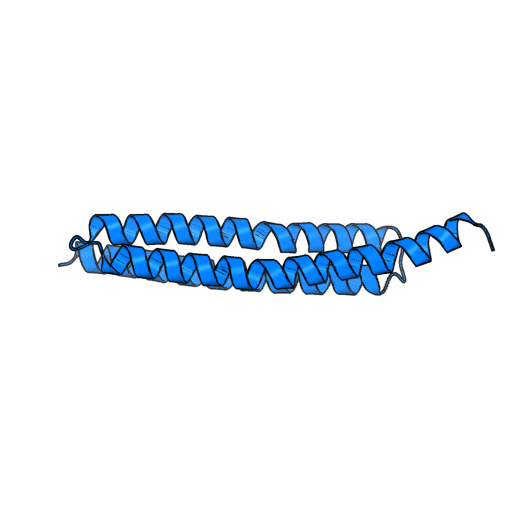 8.887 -15.036 1.00 71.44 90 LEU A CA 1
ATOM 691 C C . LEU A 1 90 ? 8.779 7.832 -14.431 1.00 71.44 90 LEU A C 1
ATOM 693 O O . LEU A 1 90 ? 8.248 8.024 -13.342 1.00 71.44 90 LEU A O 1
ATOM 697 N N . ARG A 1 91 ? 8.605 6.687 -15.102 1.00 72.19 91 ARG A N 1
ATOM 698 C CA . ARG A 1 91 ? 7.786 5.566 -14.615 1.00 72.19 91 ARG A CA 1
ATOM 699 C C . ARG A 1 91 ? 8.358 4.925 -13.352 1.00 72.19 91 ARG A C 1
ATOM 701 O O . ARG A 1 91 ? 7.589 4.574 -12.460 1.00 72.19 91 ARG A O 1
ATOM 708 N N . ALA A 1 92 ? 9.678 4.766 -13.290 1.00 77.31 92 ALA A N 1
ATOM 709 C CA . ALA A 1 92 ? 10.378 4.252 -12.123 1.00 77.31 92 ALA A CA 1
ATOM 710 C C . ALA A 1 92 ? 10.151 5.151 -10.908 1.00 77.31 92 ALA A C 1
ATOM 712 O O . ALA A 1 92 ? 9.656 4.677 -9.888 1.00 77.31 92 ALA A O 1
ATOM 713 N N . ILE A 1 93 ? 10.439 6.447 -11.050 1.00 80.56 93 ILE A N 1
ATOM 714 C CA . ILE A 1 93 ? 10.299 7.418 -9.964 1.00 80.56 93 ILE A CA 1
ATOM 715 C C . ILE A 1 93 ? 8.841 7.534 -9.539 1.00 80.56 93 ILE A C 1
ATOM 717 O O . ILE A 1 93 ? 8.539 7.308 -8.375 1.00 80.56 93 ILE A O 1
ATOM 721 N N . LEU A 1 94 ? 7.918 7.805 -10.467 1.00 79.50 94 LEU A N 1
ATOM 722 C CA . LEU A 1 94 ? 6.506 7.971 -10.118 1.00 79.50 94 LEU A CA 1
ATOM 723 C C . LEU A 1 94 ? 5.921 6.702 -9.488 1.00 79.50 94 LEU A C 1
ATOM 725 O O . LEU A 1 94 ? 5.228 6.790 -8.480 1.00 79.50 94 LEU A O 1
ATOM 729 N N . GLY A 1 95 ? 6.212 5.522 -10.046 1.00 81.12 95 GLY A N 1
ATOM 730 C CA . GLY A 1 95 ? 5.710 4.256 -9.511 1.00 81.12 95 GLY A CA 1
ATOM 731 C C . GLY A 1 95 ? 6.223 3.971 -8.098 1.00 81.12 95 GLY A C 1
ATOM 732 O O . GLY A 1 95 ? 5.436 3.653 -7.208 1.00 81.12 95 GLY A O 1
ATOM 733 N N . ILE A 1 96 ? 7.527 4.138 -7.868 1.00 85.50 96 ILE A N 1
ATOM 734 C CA . ILE A 1 96 ? 8.132 3.901 -6.552 1.00 85.50 96 ILE A CA 1
ATOM 735 C C . ILE A 1 96 ? 7.657 4.952 -5.546 1.00 85.50 96 ILE A C 1
ATOM 737 O O . ILE A 1 96 ? 7.207 4.581 -4.468 1.00 85.50 96 ILE A O 1
ATOM 741 N N . SER A 1 97 ? 7.685 6.243 -5.890 1.00 85.62 97 SER A N 1
ATOM 742 C CA . SER A 1 97 ? 7.279 7.322 -4.982 1.00 85.62 97 SER A CA 1
ATOM 743 C C . SER A 1 97 ? 5.811 7.218 -4.570 1.00 85.62 97 SER A C 1
ATOM 745 O O . SER A 1 97 ? 5.506 7.335 -3.387 1.00 85.62 97 SER A O 1
ATOM 747 N N . ILE A 1 98 ? 4.902 6.949 -5.514 1.00 85.31 98 ILE A N 1
ATOM 748 C CA . ILE A 1 98 ? 3.472 6.785 -5.210 1.00 85.31 98 ILE A CA 1
ATOM 749 C C . ILE A 1 98 ? 3.247 5.545 -4.344 1.00 85.31 98 ILE A C 1
ATOM 751 O O . ILE A 1 98 ? 2.509 5.596 -3.363 1.00 85.31 98 ILE A O 1
ATOM 755 N N . GLY A 1 99 ? 3.904 4.436 -4.681 1.00 86.50 99 GLY A N 1
ATOM 756 C CA . GLY A 1 99 ? 3.792 3.203 -3.915 1.00 86.50 99 GLY A CA 1
ATOM 757 C C . GLY A 1 99 ? 4.320 3.316 -2.488 1.00 86.50 99 GLY A C 1
ATOM 758 O O . GLY A 1 99 ? 3.652 2.878 -1.556 1.00 86.50 99 GLY A O 1
ATOM 759 N N . ILE A 1 100 ? 5.468 3.972 -2.302 1.00 90.00 100 ILE A N 1
ATOM 760 C CA . ILE A 1 100 ? 6.006 4.288 -0.974 1.00 90.00 100 ILE A CA 1
ATOM 761 C C . ILE A 1 100 ? 5.051 5.217 -0.217 1.00 90.00 100 ILE A C 1
ATOM 763 O O . ILE A 1 100 ? 4.804 4.984 0.961 1.00 90.00 100 ILE A O 1
ATOM 767 N N . GLY A 1 101 ? 4.470 6.223 -0.879 1.00 89.06 101 GLY A N 1
ATOM 768 C CA . GLY A 1 101 ? 3.487 7.119 -0.266 1.00 89.06 101 GLY A CA 1
ATOM 769 C C . GLY A 1 101 ? 2.283 6.369 0.311 1.00 89.06 101 GLY A C 1
ATOM 770 O O . GLY A 1 101 ? 1.930 6.579 1.471 1.00 89.06 101 GLY A O 1
ATOM 771 N N . PHE A 1 102 ? 1.707 5.436 -0.455 1.00 89.44 102 PHE A N 1
ATOM 772 C CA . PHE A 1 102 ? 0.649 4.561 0.055 1.00 89.44 102 PHE A CA 1
ATOM 773 C C . PHE A 1 102 ? 1.144 3.680 1.203 1.00 89.44 102 PHE A C 1
ATOM 775 O O . PHE A 1 102 ? 0.503 3.640 2.246 1.00 89.44 102 PHE A O 1
ATOM 782 N N . ALA A 1 103 ? 2.300 3.028 1.061 1.00 91.44 103 ALA A N 1
ATOM 783 C CA . ALA A 1 103 ? 2.840 2.171 2.114 1.00 91.44 103 ALA A CA 1
ATOM 784 C C . ALA A 1 103 ? 3.053 2.927 3.439 1.00 91.44 103 ALA A C 1
ATOM 786 O O . ALA A 1 103 ? 2.701 2.409 4.492 1.00 91.44 103 ALA A O 1
ATOM 787 N N . ILE A 1 104 ? 3.570 4.161 3.400 1.00 93.31 104 ILE A N 1
ATOM 788 C CA . ILE A 1 104 ? 3.741 5.005 4.592 1.00 93.31 104 ILE A CA 1
ATOM 789 C C . ILE A 1 104 ? 2.386 5.320 5.232 1.00 93.31 104 ILE A C 1
ATOM 791 O O . ILE A 1 104 ? 2.244 5.179 6.445 1.00 93.31 104 ILE A O 1
ATOM 795 N N . ALA A 1 105 ? 1.385 5.710 4.436 1.00 91.50 105 ALA A N 1
ATOM 796 C CA . ALA A 1 105 ? 0.046 5.997 4.949 1.00 91.50 105 ALA A CA 1
ATOM 797 C C . ALA A 1 105 ? -0.572 4.778 5.659 1.00 91.50 105 ALA A C 1
ATOM 799 O O . ALA A 1 105 ? -1.175 4.913 6.725 1.00 91.50 105 ALA A O 1
ATOM 800 N N . GLU A 1 106 ? -0.374 3.579 5.111 1.00 93.06 106 GLU A N 1
ATOM 801 C CA . GLU A 1 106 ? -0.854 2.330 5.710 1.00 93.06 106 GLU A CA 1
ATOM 802 C C . GLU A 1 106 ? -0.041 1.911 6.944 1.00 93.06 106 GLU A C 1
ATOM 804 O O . GLU A 1 106 ? -0.608 1.467 7.937 1.00 93.06 106 GLU A O 1
ATOM 809 N N . ILE A 1 107 ? 1.274 2.142 6.970 1.00 94.69 107 ILE A N 1
ATOM 810 C CA . ILE A 1 107 ? 2.090 1.934 8.179 1.00 94.69 107 ILE A CA 1
ATOM 811 C C . ILE A 1 107 ? 1.588 2.821 9.324 1.00 94.69 107 ILE A C 1
ATOM 813 O O . ILE A 1 107 ? 1.371 2.330 10.431 1.00 94.69 107 ILE A O 1
ATOM 817 N N . VAL A 1 108 ? 1.353 4.110 9.061 1.00 94.81 108 VAL A N 1
ATOM 818 C CA . VAL A 1 108 ? 0.791 5.036 10.057 1.00 94.81 108 VAL A CA 1
ATOM 819 C C . VAL A 1 108 ? -0.591 4.564 10.506 1.00 94.81 108 VAL A C 1
ATOM 821 O O . VAL A 1 108 ? -0.870 4.523 11.702 1.00 94.81 108 VAL A O 1
ATOM 824 N N . THR A 1 109 ? -1.431 4.132 9.566 1.00 92.44 109 THR A N 1
ATOM 825 C CA . THR A 1 109 ? -2.753 3.568 9.871 1.00 92.44 109 THR A CA 1
ATOM 826 C C . THR A 1 109 ? -2.642 2.331 10.766 1.00 92.44 109 THR A C 1
ATOM 828 O O . THR A 1 109 ? -3.390 2.206 11.730 1.00 92.44 109 THR A O 1
ATOM 831 N N . CYS A 1 110 ? -1.670 1.454 10.515 1.00 94.19 110 CYS A N 1
ATOM 832 C CA . CYS A 1 110 ? -1.390 0.285 11.344 1.00 94.19 110 CYS A CA 1
ATOM 833 C C . CYS A 1 110 ? -1.082 0.677 12.794 1.00 94.19 110 CYS A C 1
ATOM 835 O O . CYS A 1 110 ? -1.686 0.137 13.719 1.00 94.19 110 CYS A O 1
ATOM 837 N N . PHE A 1 111 ? -0.199 1.661 12.998 1.00 94.81 111 PHE A N 1
ATOM 838 C CA . PHE A 1 111 ? 0.116 2.167 14.336 1.00 94.81 111 PHE A CA 1
ATOM 839 C C . PHE A 1 111 ? -1.112 2.741 15.044 1.00 94.81 111 PHE A C 1
ATOM 841 O O . PHE A 1 111 ? -1.297 2.489 16.232 1.00 94.81 111 PHE A O 1
ATOM 848 N N . LEU A 1 112 ? -1.975 3.464 14.325 1.00 92.25 112 LEU A N 1
ATOM 849 C CA . LEU A 1 112 ? -3.219 3.992 14.887 1.00 92.25 112 LEU A CA 1
ATOM 850 C C . LEU A 1 112 ? -4.181 2.872 15.307 1.00 92.25 112 LEU A C 1
ATOM 852 O O . LEU A 1 112 ? -4.772 2.960 16.379 1.00 92.25 112 LEU A O 1
ATOM 856 N N . ILE A 1 113 ? -4.299 1.803 14.513 1.00 90.88 113 ILE A N 1
ATOM 857 C CA . ILE A 1 113 ? -5.117 0.630 14.859 1.00 90.88 113 ILE A CA 1
ATOM 858 C C . ILE A 1 113 ? -4.566 -0.060 16.108 1.00 90.88 113 ILE A C 1
ATOM 860 O O . ILE A 1 113 ? -5.328 -0.359 17.022 1.00 90.88 113 ILE A O 1
ATOM 864 N N . VAL A 1 114 ? -3.250 -0.281 16.181 1.00 91.31 114 VAL A N 1
ATOM 865 C CA . VAL A 1 114 ? -2.607 -0.887 17.359 1.00 91.31 114 VAL A CA 1
ATOM 866 C C . VAL A 1 114 ? -2.807 -0.013 18.599 1.00 91.31 114 VAL A C 1
ATOM 868 O O . VAL A 1 114 ? -3.161 -0.526 19.657 1.00 91.31 114 VAL A O 1
ATOM 871 N N . SER A 1 115 ? -2.640 1.305 18.465 1.00 90.75 115 SER A N 1
ATOM 872 C CA . SER A 1 115 ? -2.901 2.266 19.543 1.00 90.75 115 SER A CA 1
ATOM 873 C C . SER A 1 115 ? -4.348 2.172 20.035 1.00 90.75 115 SER A C 1
ATOM 875 O O . SER A 1 115 ? -4.583 2.087 21.238 1.00 90.75 115 SER A O 1
ATOM 877 N N . LEU A 1 116 ? -5.315 2.098 19.113 1.00 89.25 116 LEU A N 1
ATOM 878 C CA . LEU A 1 116 ? -6.731 1.918 19.439 1.00 89.25 116 LEU A CA 1
ATOM 879 C C . LEU A 1 116 ? -6.987 0.590 20.169 1.00 89.25 116 LEU A C 1
ATOM 881 O O . LEU A 1 116 ? -7.678 0.576 21.181 1.00 89.25 116 LEU A O 1
ATOM 885 N N . MET A 1 117 ? -6.408 -0.518 19.698 1.00 89.25 117 MET A N 1
ATOM 886 C CA . MET A 1 117 ? -6.534 -1.825 20.359 1.00 89.25 117 MET A CA 1
ATOM 887 C C . MET A 1 117 ? -6.006 -1.795 21.797 1.00 89.25 117 MET A C 1
ATOM 889 O O . MET A 1 117 ? -6.643 -2.345 22.695 1.00 89.25 117 MET A O 1
ATOM 893 N N . LEU A 1 118 ? -4.861 -1.144 22.025 1.00 89.56 118 LEU A N 1
ATOM 894 C CA . LEU A 1 118 ? -4.287 -0.988 23.362 1.00 89.56 118 LEU A CA 1
ATOM 895 C C . LEU A 1 118 ? -5.179 -0.130 24.264 1.00 89.56 118 LEU A C 1
ATOM 897 O O . LEU A 1 118 ? -5.396 -0.499 25.412 1.00 89.56 118 LEU A O 1
ATOM 901 N N . GLN A 1 119 ? -5.734 0.970 23.748 1.00 86.75 119 GLN A N 1
ATOM 902 C CA . GLN A 1 119 ? -6.673 1.812 24.498 1.00 86.75 119 GLN A CA 1
ATOM 903 C C . GLN A 1 119 ? -7.931 1.042 24.908 1.00 86.75 119 GLN A C 1
ATOM 905 O O . GLN A 1 119 ? -8.323 1.100 26.067 1.00 86.75 119 GLN A O 1
ATOM 910 N N . LEU A 1 120 ? -8.524 0.285 23.982 1.00 83.69 120 LEU A N 1
ATOM 911 C CA . LEU A 1 120 ? -9.715 -0.529 24.243 1.00 83.69 120 LEU A CA 1
ATOM 912 C C . LEU A 1 120 ? -9.457 -1.677 25.225 1.00 83.69 120 LEU A C 1
ATOM 914 O O . LEU A 1 120 ? -10.381 -2.120 25.887 1.00 83.69 120 LEU A O 1
ATOM 918 N N . SER A 1 121 ? -8.220 -2.169 25.313 1.00 81.06 121 SER A N 1
ATOM 919 C CA . SER A 1 121 ? -7.857 -3.248 26.243 1.00 81.06 121 SER A CA 1
ATOM 920 C C . SER A 1 121 ? -7.613 -2.756 27.676 1.00 81.06 121 SER A C 1
ATOM 922 O O . SER A 1 121 ? -7.535 -3.570 28.591 1.00 81.06 121 SER A O 1
ATOM 924 N N . LEU A 1 122 ? -7.413 -1.446 27.860 1.00 78.06 122 LEU A N 1
ATOM 925 C CA . LEU A 1 122 ? -7.150 -0.805 29.156 1.00 78.06 122 LEU A CA 1
ATOM 926 C C . LEU A 1 122 ? -8.406 -0.182 29.790 1.00 78.06 122 LEU A C 1
ATOM 928 O O . LEU A 1 122 ? -8.334 0.267 30.935 1.00 78.06 122 LEU A O 1
ATOM 932 N N . LEU A 1 123 ? -9.507 -0.120 29.039 1.00 67.62 123 LEU A N 1
ATOM 933 C CA . LEU A 1 123 ? -10.835 0.333 29.465 1.00 67.62 123 LEU A CA 1
ATOM 934 C C . LEU A 1 123 ? -11.692 -0.863 29.894 1.00 67.62 123 LEU A C 1
ATOM 936 O O . LEU A 1 123 ? -12.479 -0.679 30.848 1.00 67.62 123 LEU A O 1
#

Organism: NCBI:txid2044937